Protein AF-A0AAW9HP82-F1 (afdb_monomer_lite)

Foldseek 3Di:
DKDKDKAAADPVRQQDQLPDDLVVPPDQDDPNFGWPDWDQADPVPRHGPSGIKIDGPFKIKTWHRDPPDRIIMIIMDGNVDPVD

Secondary structure (DSSP, 8-state):
-EEEEEEE--HHHHHHHTT--GGG----EETTEE--EEEEE-TTT--EEEEEEEE-SSEEEEEEE-SSSSEEEEEEEESS-S--

Organism: NCBI:txid190146

InterPro domains:
  IPR005843 Alpha-D-phosphohexomutase, C-terminal [PF00408] (44-78)
  IPR036900 Alpha-D-phosphohexomutase, C-terminal domain superfamily [SSF55957] (4-79)

Radius of gyration: 12.92 Å; chains: 1; bounding box: 28×26×30 Å

Structure (mmCIF, N/CA/C/O backbone):
data_AF-A0AAW9HP82-F1
#
_entry.id   AF-A0AAW9HP82-F1
#
loop_
_atom_site.group_PDB
_atom_site.id
_atom_site.type_symbol
_atom_site.label_atom_id
_atom_site.label_alt_id
_atom_site.label_comp_id
_atom_site.label_asym_id
_atom_site.label_entity_id
_atom_site.label_seq_id
_atom_site.pdbx_PDB_ins_code
_atom_site.Cartn_x
_atom_site.Cartn_y
_atom_site.Cartn_z
_atom_site.occupancy
_atom_site.B_iso_or_equiv
_atom_site.auth_seq_id
_atom_site.auth_comp_id
_atom_site.auth_asym_id
_atom_site.auth_atom_id
_atom_site.pdbx_PDB_model_num
ATOM 1 N N . ALA A 1 1 ? 6.954 6.731 -11.370 1.00 92.25 1 ALA A N 1
ATOM 2 C CA . ALA A 1 1 ? 7.080 7.954 -10.564 1.00 92.25 1 ALA A CA 1
ATOM 3 C C . ALA A 1 1 ? 6.434 7.734 -9.202 1.00 92.25 1 ALA A C 1
ATOM 5 O O . ALA A 1 1 ? 5.727 6.747 -9.039 1.00 92.25 1 ALA A O 1
ATOM 6 N N . TYR A 1 2 ? 6.680 8.622 -8.239 1.00 97.50 2 TYR A N 1
ATOM 7 C CA . TYR A 1 2 ? 6.052 8.577 -6.917 1.00 97.50 2 TYR A CA 1
ATOM 8 C C . TYR A 1 2 ? 4.795 9.457 -6.864 1.00 97.50 2 TYR A C 1
ATOM 10 O O . TYR A 1 2 ? 4.794 10.564 -7.407 1.00 97.50 2 TYR A O 1
ATOM 18 N N . ALA A 1 3 ? 3.758 8.997 -6.164 1.00 97.25 3 ALA A N 1
ATOM 19 C CA . ALA A 1 3 ? 2.535 9.747 -5.906 1.00 97.25 3 ALA A CA 1
ATOM 20 C C . ALA A 1 3 ? 1.982 9.487 -4.495 1.00 97.25 3 ALA A C 1
ATOM 22 O O . ALA A 1 3 ? 2.179 8.423 -3.902 1.00 97.25 3 ALA A O 1
ATOM 23 N N . ARG A 1 4 ? 1.241 10.470 -3.968 1.00 97.69 4 ARG A N 1
ATOM 24 C CA . ARG A 1 4 ? 0.465 10.343 -2.730 1.00 97.69 4 ARG A CA 1
ATOM 25 C C . ARG A 1 4 ? -0.954 10.848 -2.948 1.00 97.69 4 ARG A C 1
ATOM 27 O O . ARG A 1 4 ? -1.131 11.955 -3.449 1.00 97.69 4 ARG A O 1
ATOM 34 N N . ILE A 1 5 ? -1.936 10.063 -2.522 1.00 96.81 5 ILE A N 1
ATOM 35 C CA . ILE A 1 5 ? -3.360 10.394 -2.600 1.00 96.81 5 ILE A CA 1
ATOM 36 C C . ILE A 1 5 ? -3.975 10.235 -1.213 1.00 96.81 5 ILE A C 1
ATOM 38 O O . ILE A 1 5 ? -3.698 9.257 -0.521 1.00 96.81 5 ILE A O 1
ATOM 42 N N . ASP A 1 6 ? -4.835 11.175 -0.840 1.00 97.38 6 ASP A N 1
ATOM 43 C CA . ASP A 1 6 ? -5.678 11.066 0.345 1.00 97.38 6 ASP A CA 1
ATOM 44 C C . ASP A 1 6 ? -7.111 10.780 -0.129 1.00 97.38 6 ASP A C 1
ATOM 46 O O . ASP A 1 6 ? -7.630 11.471 -1.007 1.00 97.38 6 ASP A O 1
ATOM 50 N N . ALA A 1 7 ? -7.740 9.742 0.418 1.00 96.19 7 ALA A N 1
ATOM 51 C CA . ALA A 1 7 ? -9.082 9.310 0.040 1.00 96.19 7 ALA A CA 1
ATOM 52 C C . ALA A 1 7 ? -10.002 9.297 1.273 1.00 96.19 7 ALA A C 1
ATOM 54 O O . ALA A 1 7 ? -9.572 8.825 2.331 1.00 96.19 7 ALA A O 1
ATOM 55 N N . PRO A 1 8 ? -11.249 9.800 1.173 1.00 98.00 8 PRO A N 1
ATOM 56 C CA . PRO A 1 8 ? -12.201 9.778 2.281 1.00 98.00 8 PRO A CA 1
ATOM 57 C C . PRO A 1 8 ? -12.397 8.369 2.842 1.00 98.00 8 PRO A C 1
ATOM 59 O O . PRO A 1 8 ? -12.476 7.404 2.083 1.00 98.00 8 PRO A O 1
ATOM 62 N N . ALA A 1 9 ? -12.480 8.258 4.166 1.00 97.44 9 ALA A N 1
ATOM 63 C CA . ALA A 1 9 ? -12.824 7.012 4.838 1.00 97.44 9 ALA A CA 1
ATOM 64 C C . ALA A 1 9 ? -13.514 7.272 6.175 1.00 97.44 9 ALA A C 1
ATOM 66 O O . ALA A 1 9 ? -13.050 8.054 7.007 1.00 97.44 9 ALA A O 1
ATOM 67 N N . THR A 1 10 ? -14.593 6.536 6.401 1.00 98.00 10 THR A N 1
ATOM 68 C CA . THR A 1 10 ? -15.286 6.446 7.686 1.00 98.00 10 THR A CA 1
ATOM 69 C C . THR A 1 10 ? -14.377 5.864 8.771 1.00 98.00 10 THR A C 1
ATOM 71 O O . THR A 1 10 ? -13.354 5.221 8.505 1.00 98.00 10 THR A O 1
ATOM 74 N N . LYS A 1 11 ? -14.764 6.047 10.037 1.00 96.12 11 LYS A N 1
ATOM 75 C CA . LYS A 1 11 ? -14.035 5.475 11.180 1.00 96.12 11 LYS A CA 1
ATOM 76 C C . LYS A 1 11 ? -13.963 3.951 11.095 1.00 96.12 11 LYS A C 1
ATOM 78 O O . LYS A 1 11 ? -12.923 3.367 11.401 1.00 96.12 11 LYS A O 1
ATOM 83 N N . GLU A 1 12 ? -15.038 3.318 10.643 1.00 96.81 12 GLU A N 1
ATOM 84 C CA . GLU A 1 12 ? -15.150 1.877 10.453 1.00 96.81 12 GLU A CA 1
ATOM 85 C C . GLU A 1 12 ? -1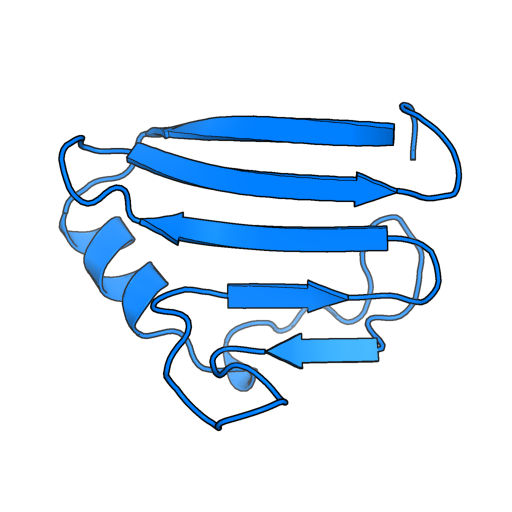4.203 1.383 9.354 1.00 96.81 12 GLU A C 1
ATOM 87 O O . GLU A 1 12 ? -13.496 0.395 9.554 1.00 96.81 12 GLU A O 1
ATOM 92 N N . GLU A 1 13 ? -14.132 2.079 8.216 1.00 97.50 13 GLU A N 1
ATOM 93 C CA . GLU A 1 13 ? -13.195 1.759 7.130 1.00 97.50 13 GLU A CA 1
ATOM 94 C C . GLU A 1 13 ? -11.741 1.925 7.574 1.00 97.50 13 GLU A C 1
ATOM 96 O O . GLU A 1 13 ? -10.922 1.035 7.341 1.00 97.50 13 GLU A O 1
ATOM 101 N N . LYS A 1 14 ? -11.419 3.005 8.295 1.00 97.56 14 LYS A N 1
ATOM 102 C CA . LYS A 1 14 ? -10.078 3.225 8.860 1.00 97.56 14 LYS A CA 1
ATOM 103 C C . LYS A 1 14 ? -9.682 2.124 9.843 1.00 97.56 14 LYS A C 1
ATOM 105 O O . LYS A 1 14 ? -8.551 1.637 9.800 1.00 97.56 14 LYS A O 1
ATOM 110 N N . ALA A 1 15 ? -10.605 1.713 10.713 1.00 96.12 15 ALA A N 1
ATOM 111 C CA . ALA A 1 15 ? -10.373 0.640 11.673 1.00 96.12 15 ALA A CA 1
ATOM 112 C C . ALA A 1 15 ? -10.165 -0.718 10.987 1.00 96.12 15 ALA A C 1
ATOM 114 O O . ALA A 1 15 ? -9.315 -1.490 11.427 1.00 96.12 15 ALA A O 1
ATOM 115 N N . LYS A 1 16 ? -10.908 -1.002 9.907 1.00 96.81 16 LYS A N 1
ATOM 116 C CA . LYS A 1 16 ? -10.710 -2.203 9.082 1.00 96.81 16 LYS A CA 1
ATOM 117 C C . LYS A 1 16 ? -9.359 -2.177 8.373 1.00 96.81 16 LYS A C 1
ATOM 119 O O . LYS A 1 16 ? -8.616 -3.145 8.479 1.00 96.81 16 LYS A O 1
ATOM 124 N N . LEU A 1 17 ? -9.007 -1.062 7.729 1.00 96.75 17 LEU A N 1
ATOM 125 C CA . LEU A 1 17 ? -7.727 -0.899 7.033 1.00 96.75 17 LEU A CA 1
ATOM 126 C C . LEU A 1 17 ? -6.533 -1.145 7.966 1.00 96.75 17 LEU A C 1
ATOM 128 O O . LEU A 1 17 ? -5.589 -1.835 7.594 1.00 96.75 17 LEU A O 1
ATOM 132 N N . GLY A 1 18 ? -6.590 -0.628 9.196 1.00 95.12 18 GLY A N 1
ATOM 133 C CA . GLY A 1 18 ? -5.535 -0.830 10.192 1.00 95.12 18 GLY A CA 1
ATOM 134 C C . GLY A 1 18 ? -5.395 -2.268 10.711 1.00 95.12 18 GLY A C 1
ATOM 135 O O . GLY A 1 18 ? -4.418 -2.551 11.400 1.00 95.12 18 GLY A O 1
ATOM 136 N N . LYS A 1 19 ? -6.350 -3.157 10.407 1.00 95.69 19 LYS A N 1
ATOM 137 C CA . LYS A 1 19 ? -6.420 -4.549 10.887 1.00 95.69 19 LYS A CA 1
ATOM 138 C C . LYS A 1 19 ? -6.397 -5.585 9.761 1.00 95.69 19 LYS A C 1
ATOM 140 O O . LYS A 1 19 ? -6.698 -6.748 10.020 1.00 95.69 19 LYS A O 1
ATOM 145 N N . LEU A 1 20 ? -6.090 -5.174 8.530 1.00 96.44 20 LEU A N 1
ATOM 146 C CA . LEU A 1 20 ? -5.995 -6.108 7.413 1.00 96.44 20 LEU A CA 1
ATOM 147 C C . LEU A 1 20 ? -4.953 -7.193 7.686 1.00 96.44 20 LEU A C 1
ATOM 149 O O . LEU A 1 20 ? -3.940 -6.968 8.350 1.00 96.44 20 LEU A O 1
ATOM 153 N N . SER A 1 21 ? -5.204 -8.355 7.103 1.00 96.69 21 SER A N 1
ATOM 154 C CA . SER A 1 21 ? -4.266 -9.452 6.946 1.00 96.69 21 SER A CA 1
ATOM 155 C C . SER A 1 21 ? -3.834 -9.566 5.476 1.00 96.69 21 SER A C 1
ATOM 157 O O . SER A 1 21 ? -4.552 -9.119 4.577 1.00 96.69 21 SER A O 1
ATOM 159 N N . PRO A 1 22 ? -2.692 -10.209 5.174 1.00 96.88 22 PRO A N 1
ATOM 160 C CA . PRO A 1 22 ? -2.287 -10.453 3.789 1.00 96.88 22 PRO A CA 1
ATOM 161 C C . PRO A 1 22 ? -3.322 -11.248 2.976 1.00 96.88 22 PRO A C 1
ATOM 163 O O . PRO A 1 22 ? -3.412 -11.069 1.763 1.00 96.88 22 PRO A O 1
ATOM 166 N N . ALA A 1 23 ? -4.109 -12.109 3.635 1.00 97.06 23 ALA A N 1
ATOM 167 C CA . ALA A 1 23 ? -5.126 -12.943 2.996 1.00 97.06 23 ALA A CA 1
ATOM 168 C C . ALA A 1 23 ? -6.346 -12.146 2.505 1.00 97.06 23 ALA A C 1
ATOM 170 O O . ALA A 1 23 ? -7.023 -12.590 1.580 1.00 97.06 23 ALA A O 1
ATOM 171 N N . ASP A 1 24 ? -6.595 -10.958 3.065 1.00 96.75 24 ASP A N 1
ATOM 172 C CA . ASP A 1 24 ? -7.687 -10.079 2.627 1.00 96.75 24 ASP A CA 1
ATOM 173 C C . ASP A 1 24 ? -7.433 -9.488 1.230 1.00 96.75 24 ASP A C 1
ATOM 175 O O . ASP A 1 24 ? -8.356 -9.033 0.555 1.00 96.75 24 ASP A O 1
ATOM 179 N N . VAL A 1 25 ? -6.181 -9.514 0.759 1.00 96.81 25 VAL A N 1
ATOM 180 C CA . VAL A 1 25 ? -5.823 -9.117 -0.603 1.00 96.81 25 VAL A CA 1
ATOM 181 C C . VAL A 1 25 ? -5.896 -10.345 -1.502 1.00 96.81 25 VAL A C 1
ATOM 183 O O . VAL A 1 25 ? -4.944 -11.119 -1.601 1.00 96.81 25 VAL A O 1
ATOM 186 N N . THR A 1 26 ? -7.010 -10.516 -2.204 1.00 97.81 26 THR A N 1
ATOM 187 C CA . THR A 1 26 ? -7.203 -11.632 -3.147 1.00 97.81 26 THR A CA 1
ATOM 188 C C . THR A 1 26 ? -6.560 -11.392 -4.512 1.00 97.81 26 THR A C 1
ATOM 190 O O . THR A 1 26 ? -6.319 -12.348 -5.244 1.00 97.81 26 THR A O 1
ATOM 193 N N . ALA A 1 27 ? -6.229 -10.138 -4.840 1.00 98.00 27 ALA A N 1
ATOM 194 C CA . ALA A 1 27 ? -5.556 -9.790 -6.085 1.00 98.00 27 ALA A CA 1
ATOM 195 C C . ALA A 1 27 ? -4.215 -10.529 -6.225 1.00 98.00 27 ALA A C 1
ATOM 197 O O . ALA A 1 27 ? -3.489 -10.734 -5.244 1.00 98.00 27 ALA A O 1
ATOM 198 N N . THR A 1 28 ? -3.890 -10.913 -7.455 1.00 98.19 28 THR A N 1
A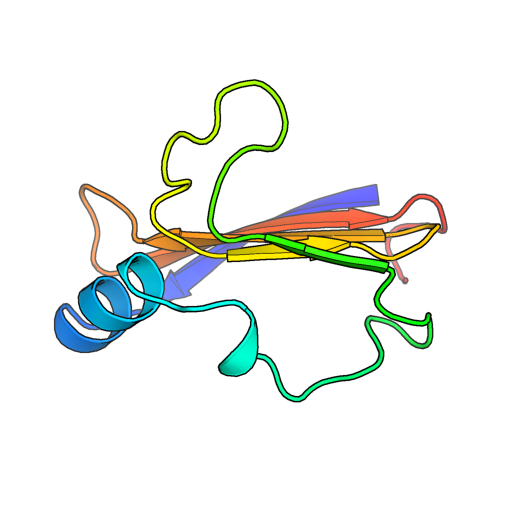TOM 199 C CA . THR A 1 28 ? -2.629 -11.574 -7.818 1.00 98.19 28 THR A CA 1
ATOM 200 C C . THR A 1 28 ? -1.687 -10.651 -8.583 1.00 98.19 28 THR A C 1
ATOM 202 O O . THR A 1 28 ? -0.497 -10.937 -8.655 1.00 98.19 28 THR A O 1
ATOM 205 N N . GLU A 1 29 ? -2.200 -9.537 -9.104 1.00 98.44 29 GLU A N 1
ATOM 206 C CA . GLU A 1 29 ? -1.461 -8.571 -9.914 1.00 98.44 29 GLU A CA 1
ATOM 207 C C . GLU A 1 29 ? -1.737 -7.132 -9.457 1.00 98.44 29 GLU A C 1
ATOM 209 O O . GLU A 1 29 ? -2.796 -6.828 -8.900 1.00 98.44 29 GLU A O 1
ATOM 214 N N . LEU A 1 30 ? -0.778 -6.245 -9.716 1.00 98.19 30 LEU A N 1
ATOM 215 C CA . LEU A 1 30 ? -0.862 -4.799 -9.536 1.00 98.19 30 LEU A CA 1
ATOM 216 C C . LEU A 1 30 ? -0.240 -4.139 -10.771 1.00 98.19 30 LEU A C 1
ATOM 218 O O . LEU A 1 30 ? 0.890 -4.457 -11.120 1.00 98.19 30 LEU A O 1
ATOM 222 N N . ALA A 1 31 ? -0.981 -3.247 -11.436 1.00 97.06 31 ALA A N 1
ATOM 223 C CA . ALA A 1 31 ? -0.548 -2.584 -12.677 1.00 97.06 31 ALA A CA 1
ATOM 224 C C . ALA A 1 31 ? -0.092 -3.558 -13.796 1.00 97.06 31 ALA A C 1
ATOM 226 O O . ALA A 1 31 ? 0.753 -3.230 -14.622 1.00 97.06 31 ALA A O 1
ATOM 227 N N . GLY A 1 32 ? -0.674 -4.765 -13.839 1.00 97.69 32 GLY A N 1
ATOM 228 C CA . GLY A 1 32 ? -0.315 -5.811 -14.807 1.00 97.69 32 GLY A CA 1
ATOM 229 C C . GLY A 1 32 ? 0.949 -6.601 -14.453 1.00 97.69 32 GLY A C 1
ATOM 230 O O . GLY A 1 32 ? 1.427 -7.380 -15.275 1.00 97.69 32 GLY A O 1
ATOM 231 N N . GLU A 1 33 ? 1.496 -6.419 -13.248 1.00 98.44 33 GLU A N 1
ATOM 232 C CA . GLU A 1 33 ? 2.654 -7.160 -12.752 1.00 98.44 33 GLU A CA 1
ATOM 233 C C . GLU A 1 33 ? 2.265 -8.097 -11.598 1.00 98.44 33 GLU A C 1
ATOM 235 O O . GLU A 1 33 ? 1.458 -7.708 -10.746 1.00 98.44 33 GLU A O 1
ATOM 240 N N . PRO A 1 34 ? 2.846 -9.310 -11.508 1.00 98.69 34 PRO A N 1
ATOM 241 C CA . PRO A 1 34 ? 2.601 -10.215 -10.391 1.00 98.69 34 PRO A CA 1
ATOM 242 C C . PRO A 1 34 ? 2.952 -9.580 -9.044 1.00 98.69 34 PRO A C 1
ATOM 244 O O . PRO A 1 34 ? 4.030 -9.007 -8.860 1.00 98.69 34 PRO A O 1
ATOM 247 N N . ILE A 1 35 ? 2.055 -9.726 -8.071 1.00 98.81 35 ILE A N 1
ATOM 248 C CA . ILE A 1 35 ? 2.309 -9.294 -6.697 1.00 98.81 35 ILE A CA 1
ATOM 249 C C . ILE A 1 35 ? 3.376 -10.200 -6.076 1.00 98.81 35 ILE A C 1
ATOM 251 O O . ILE A 1 35 ? 3.198 -11.412 -5.972 1.00 98.81 35 ILE A O 1
ATOM 255 N N . THR A 1 36 ? 4.463 -9.591 -5.608 1.00 98.62 36 THR A N 1
ATOM 256 C CA . THR A 1 36 ? 5.594 -10.268 -4.962 1.00 98.62 36 THR A CA 1
ATOM 257 C C . THR A 1 36 ? 5.457 -10.314 -3.443 1.00 98.62 36 THR A C 1
ATOM 259 O O . THR A 1 36 ? 5.952 -11.247 -2.814 1.00 98.62 36 THR A O 1
ATOM 262 N N . ALA A 1 37 ? 4.760 -9.346 -2.833 1.00 98.25 37 ALA A N 1
ATOM 263 C CA . ALA A 1 37 ? 4.476 -9.360 -1.400 1.00 98.25 37 ALA A CA 1
ATOM 264 C C . ALA A 1 37 ? 3.196 -8.598 -1.028 1.00 98.25 37 ALA A C 1
ATOM 266 O O . ALA A 1 37 ? 2.830 -7.596 -1.647 1.00 98.25 37 ALA A O 1
ATOM 267 N N . LYS A 1 38 ? 2.550 -9.068 0.045 1.00 98.56 38 LYS A N 1
ATOM 268 C CA . LYS A 1 38 ? 1.404 -8.450 0.729 1.00 98.56 38 LYS A CA 1
ATOM 269 C C . LYS A 1 38 ? 1.777 -8.322 2.203 1.00 98.56 38 LYS A C 1
ATOM 271 O O . LYS A 1 38 ? 1.864 -9.322 2.909 1.00 98.56 38 LYS A O 1
ATOM 276 N N . LEU A 1 39 ? 2.073 -7.108 2.647 1.00 98.44 39 LEU A N 1
ATOM 277 C CA . LEU A 1 39 ? 2.713 -6.835 3.930 1.00 98.44 39 LEU A CA 1
ATOM 278 C C . LEU A 1 39 ? 1.783 -6.024 4.828 1.00 98.44 39 LEU A C 1
ATOM 280 O O . LEU A 1 39 ? 1.319 -4.951 4.447 1.00 98.44 39 LEU A O 1
ATOM 284 N N . VAL A 1 40 ? 1.569 -6.516 6.044 1.00 98.19 40 VAL A N 1
ATOM 285 C CA . VAL A 1 40 ? 0.870 -5.795 7.128 1.00 98.19 40 VAL A CA 1
ATOM 286 C C . VAL A 1 40 ? 1.806 -5.500 8.309 1.00 98.19 40 VAL A C 1
ATOM 288 O O . VAL A 1 40 ? 1.479 -4.727 9.208 1.00 98.19 40 VAL A O 1
ATOM 291 N N . GLU A 1 41 ? 3.023 -6.042 8.247 1.00 97.94 41 GLU A N 1
ATOM 292 C CA . GLU A 1 41 ? 4.140 -5.822 9.161 1.00 97.94 41 GLU A CA 1
ATOM 293 C C . GLU A 1 41 ? 5.384 -5.418 8.365 1.00 97.94 41 GLU A C 1
ATOM 295 O O . GLU A 1 41 ? 5.557 -5.799 7.203 1.00 97.94 41 GLU A O 1
ATOM 300 N N . ALA A 1 42 ? 6.257 -4.624 8.979 1.00 96.06 42 ALA A N 1
ATOM 301 C CA . ALA A 1 42 ? 7.502 -4.196 8.364 1.00 96.06 42 ALA A CA 1
ATOM 302 C C . ALA A 1 42 ? 8.541 -5.341 8.383 1.00 96.06 42 ALA A C 1
ATOM 304 O O . ALA A 1 42 ? 8.864 -5.841 9.461 1.00 96.06 42 ALA A O 1
ATOM 305 N N . PRO A 1 43 ? 9.146 -5.720 7.238 1.00 94.62 43 PRO A N 1
ATOM 306 C CA . PRO A 1 43 ? 10.067 -6.863 7.168 1.00 94.62 43 PRO A CA 1
ATOM 307 C C . PRO A 1 43 ? 11.323 -6.755 8.044 1.00 94.62 43 PRO A C 1
ATOM 309 O O . PRO A 1 43 ? 11.916 -7.770 8.383 1.00 94.62 43 PRO A O 1
ATOM 312 N N . GLY A 1 44 ? 11.753 -5.538 8.393 1.00 96.69 44 GLY A N 1
ATOM 313 C CA . GLY A 1 44 ? 12.985 -5.325 9.159 1.00 96.69 44 GLY A CA 1
ATOM 314 C C . GLY A 1 44 ? 12.846 -5.529 10.670 1.00 96.69 44 GLY A C 1
ATOM 315 O O . GLY A 1 44 ? 13.850 -5.745 11.340 1.00 96.69 44 GLY A O 1
ATOM 316 N N . ASN A 1 45 ? 11.635 -5.421 11.225 1.00 97.12 45 ASN A N 1
ATOM 317 C CA . ASN A 1 45 ? 11.420 -5.471 12.677 1.00 97.12 45 ASN A CA 1
ATOM 318 C C . ASN A 1 45 ? 10.087 -6.102 13.107 1.00 97.12 45 ASN A C 1
ATOM 320 O O . ASN A 1 45 ? 9.784 -6.092 14.297 1.00 97.12 45 ASN A O 1
ATOM 324 N N . HIS A 1 46 ? 9.284 -6.604 12.167 1.00 95.56 46 HIS A N 1
ATOM 325 C CA . HIS A 1 46 ? 7.971 -7.211 12.410 1.00 95.56 46 HIS A CA 1
ATOM 326 C C . HIS A 1 46 ? 6.961 -6.298 13.124 1.00 95.56 46 HIS A C 1
ATOM 328 O O . HIS A 1 46 ? 5.943 -6.754 13.635 1.00 95.56 46 HIS A O 1
ATOM 334 N N . ALA A 1 47 ? 7.206 -4.985 13.156 1.00 97.38 47 ALA A N 1
ATOM 335 C CA . ALA A 1 47 ? 6.236 -4.047 13.695 1.00 97.38 47 ALA A CA 1
ATOM 336 C C . ALA A 1 47 ? 5.050 -3.916 12.731 1.00 97.38 47 ALA A C 1
ATOM 338 O O . ALA A 1 47 ? 5.239 -3.791 11.516 1.00 97.38 47 ALA A O 1
ATOM 339 N N . ALA A 1 48 ? 3.831 -3.883 13.272 1.00 96.31 48 ALA A N 1
ATOM 340 C CA . ALA A 1 48 ? 2.632 -3.644 12.480 1.00 96.31 48 ALA A CA 1
ATOM 341 C C . ALA A 1 48 ? 2.733 -2.305 11.729 1.00 96.31 48 ALA A C 1
ATOM 343 O O . ALA A 1 48 ? 3.008 -1.256 12.316 1.00 96.31 48 ALA A O 1
ATOM 344 N N . ILE A 1 49 ? 2.454 -2.324 10.426 1.00 95.56 49 ILE A N 1
ATOM 345 C CA . ILE A 1 49 ? 2.406 -1.115 9.588 1.00 95.56 49 ILE A CA 1
ATOM 346 C C . ILE A 1 49 ? 1.191 -0.250 9.976 1.00 95.56 49 ILE A C 1
ATOM 348 O O . ILE A 1 49 ? 1.195 0.976 9.794 1.00 95.56 49 ILE A O 1
ATOM 352 N N . GLY A 1 50 ? 0.152 -0.887 10.529 1.00 95.88 50 GLY A N 1
ATOM 353 C CA . GLY A 1 50 ? -1.149 -0.270 10.775 1.00 95.88 50 GLY A CA 1
ATOM 354 C C . GLY A 1 50 ? -1.846 0.052 9.457 1.00 95.88 50 GLY A C 1
ATOM 355 O O . GLY A 1 50 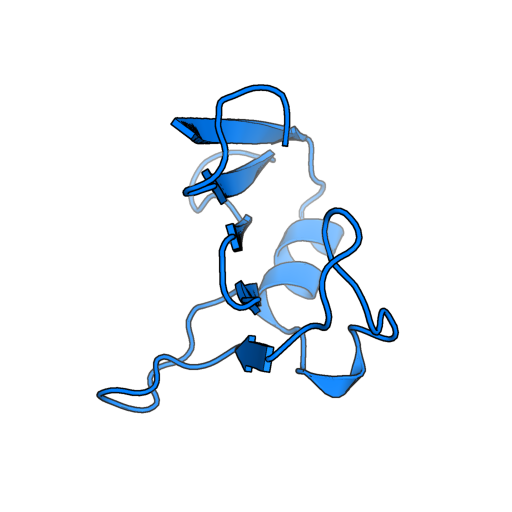? -2.303 1.172 9.262 1.00 95.88 50 GLY A O 1
ATOM 356 N N . GLY A 1 51 ? -1.829 -0.893 8.519 1.00 96.88 51 GLY A N 1
ATOM 357 C CA . GLY A 1 51 ? -2.284 -0.728 7.144 1.00 96.88 51 GLY A CA 1
ATOM 358 C C . GLY A 1 51 ? -1.793 -1.880 6.272 1.00 96.88 51 GLY A C 1
ATOM 359 O O . GLY A 1 51 ? -1.485 -2.959 6.775 1.00 96.88 51 GLY A O 1
ATOM 360 N N . LEU A 1 52 ? -1.667 -1.625 4.973 1.00 98.25 52 LEU A N 1
ATOM 361 C CA . LEU A 1 52 ? -1.240 -2.606 3.978 1.00 98.25 52 LEU A CA 1
ATOM 362 C C . LEU A 1 52 ? -0.153 -2.011 3.082 1.00 98.25 52 LEU A C 1
ATOM 364 O O . LEU A 1 52 ? -0.246 -0.851 2.689 1.00 98.25 52 LEU A O 1
ATOM 368 N N . LYS A 1 53 ? 0.834 -2.820 2.702 1.00 98.56 53 LYS A N 1
ATOM 369 C CA . LYS A 1 53 ? 1.743 -2.557 1.585 1.00 98.56 53 LYS A CA 1
ATOM 370 C C . LYS A 1 53 ? 1.708 -3.728 0.606 1.00 98.56 53 LYS A C 1
ATOM 372 O O . LYS A 1 53 ? 1.805 -4.879 1.019 1.00 98.56 53 LYS A O 1
ATOM 377 N N . VAL A 1 54 ? 1.600 -3.432 -0.682 1.00 98.69 54 VAL A N 1
ATOM 378 C CA . VAL A 1 54 ? 1.662 -4.415 -1.769 1.00 98.69 54 VAL A CA 1
ATOM 379 C C . VAL A 1 54 ? 2.811 -4.043 -2.689 1.00 98.69 54 VAL A C 1
ATOM 381 O O . VAL A 1 54 ? 2.989 -2.868 -3.011 1.00 98.69 54 VAL A O 1
ATOM 384 N N . THR A 1 55 ? 3.600 -5.034 -3.090 1.00 98.69 55 THR A N 1
ATOM 385 C CA . THR A 1 55 ? 4.751 -4.847 -3.977 1.00 98.69 55 THR A CA 1
ATOM 386 C C . THR A 1 55 ? 4.666 -5.765 -5.184 1.00 98.69 55 THR A C 1
ATOM 388 O O . THR A 1 55 ? 4.1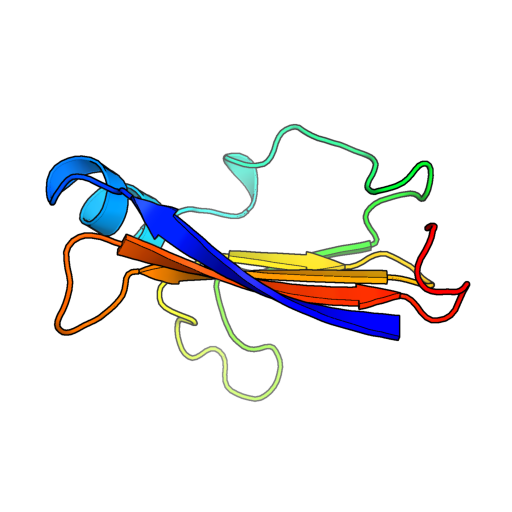07 -6.857 -5.109 1.00 98.69 55 THR A O 1
ATOM 391 N N . THR A 1 56 ? 5.268 -5.320 -6.275 1.00 98.75 56 THR A N 1
ATOM 392 C CA . THR A 1 56 ? 5.617 -6.097 -7.469 1.00 98.75 56 THR A CA 1
ATOM 393 C C . THR A 1 56 ? 7.128 -5.963 -7.683 1.00 98.75 56 THR A C 1
ATOM 395 O O . THR A 1 56 ? 7.842 -5.533 -6.772 1.00 98.75 56 THR A O 1
ATOM 398 N N . GLU A 1 57 ? 7.635 -6.345 -8.853 1.00 98.31 57 GLU A N 1
ATOM 399 C CA . GLU A 1 57 ? 9.020 -6.065 -9.234 1.00 98.31 57 GLU A CA 1
ATOM 400 C C . GLU A 1 57 ? 9.262 -4.564 -9.455 1.00 98.31 57 GLU A C 1
ATOM 402 O O . GLU A 1 57 ? 10.235 -4.026 -8.926 1.00 98.31 57 GLU A O 1
ATOM 407 N N . ASN A 1 58 ? 8.365 -3.871 -10.171 1.00 98.38 58 ASN A N 1
ATOM 408 C CA . ASN A 1 58 ? 8.596 -2.489 -10.598 1.00 98.38 58 ASN A CA 1
ATOM 409 C C . ASN A 1 58 ? 7.671 -1.456 -9.950 1.00 98.38 58 ASN A C 1
ATOM 411 O O . ASN A 1 58 ? 7.791 -0.268 -10.246 1.00 98.38 58 ASN A O 1
ATOM 415 N N . ALA A 1 59 ? 6.760 -1.853 -9.068 1.00 98.50 59 ALA A N 1
ATOM 416 C CA . ALA A 1 59 ? 5.852 -0.923 -8.411 1.00 98.50 59 ALA A CA 1
ATOM 417 C C . ALA A 1 59 ? 5.449 -1.368 -7.005 1.00 98.50 59 ALA A C 1
ATOM 419 O O . ALA A 1 59 ? 5.455 -2.552 -6.657 1.00 98.50 59 ALA A O 1
ATOM 420 N N . TRP A 1 60 ? 5.037 -0.409 -6.186 1.00 98.69 60 TRP A N 1
ATOM 421 C CA . TRP A 1 60 ? 4.421 -0.680 -4.896 1.00 98.69 60 TRP A CA 1
ATOM 422 C C . TRP A 1 60 ? 3.368 0.366 -4.552 1.00 98.69 60 TRP A C 1
ATOM 424 O O . TRP A 1 60 ? 3.441 1.514 -4.991 1.00 98.69 60 TRP A O 1
ATOM 434 N N . PHE A 1 61 ? 2.423 -0.016 -3.694 1.00 98.56 61 PHE A N 1
ATOM 435 C CA . PHE A 1 61 ? 1.620 0.949 -2.950 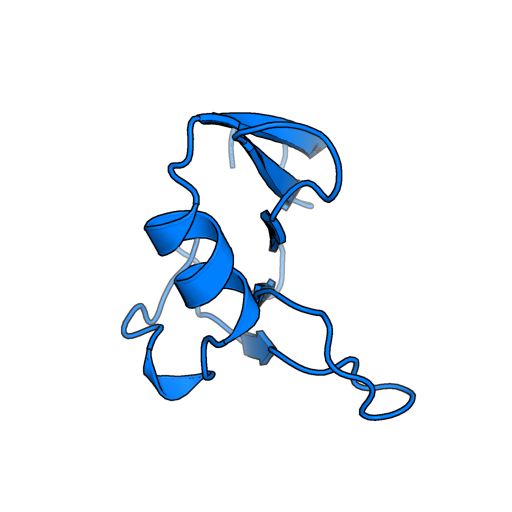1.00 98.56 61 PHE A CA 1
ATOM 436 C C . PHE A 1 61 ? 1.535 0.575 -1.469 1.00 98.56 61 PHE A C 1
ATOM 438 O O . PHE A 1 61 ? 1.673 -0.589 -1.091 1.00 98.56 61 PHE A O 1
ATOM 445 N N . ALA A 1 62 ? 1.307 1.570 -0.620 1.00 98.44 62 ALA A N 1
ATOM 446 C CA . ALA A 1 62 ? 0.994 1.402 0.788 1.00 98.44 62 ALA A CA 1
ATOM 447 C C . ALA A 1 62 ? -0.219 2.255 1.162 1.00 98.44 62 ALA A C 1
ATOM 449 O O . ALA A 1 62 ? -0.261 3.441 0.849 1.00 98.44 62 ALA A O 1
ATOM 450 N N . ALA A 1 63 ? -1.183 1.661 1.860 1.00 98.12 63 ALA A N 1
ATOM 451 C CA . ALA A 1 63 ? -2.393 2.313 2.340 1.00 98.12 63 ALA A CA 1
ATOM 452 C C . ALA A 1 63 ? -2.416 2.317 3.873 1.00 98.12 63 ALA A C 1
ATOM 454 O O . ALA A 1 63 ? -2.276 1.264 4.503 1.00 98.12 63 ALA A O 1
ATOM 455 N N . ARG A 1 64 ? -2.588 3.495 4.483 1.00 97.62 64 ARG A N 1
ATOM 456 C CA . ARG A 1 64 ? -2.642 3.662 5.948 1.00 97.62 64 ARG A CA 1
ATOM 457 C C . ARG A 1 64 ? -3.757 4.630 6.356 1.00 97.62 64 ARG A C 1
ATOM 459 O O . ARG A 1 64 ? -3.913 5.663 5.705 1.00 97.62 64 ARG A O 1
ATOM 466 N N . PRO A 1 65 ? -4.514 4.355 7.431 1.00 97.62 65 PRO A N 1
ATOM 467 C CA . PRO A 1 65 ? -5.518 5.284 7.932 1.00 97.62 65 PRO A CA 1
ATOM 468 C C . PRO A 1 65 ? -4.845 6.552 8.479 1.00 97.62 65 PRO A C 1
ATOM 470 O O . PRO A 1 65 ? -3.809 6.479 9.143 1.00 97.62 65 PRO A O 1
ATOM 473 N N . SER A 1 66 ? -5.432 7.726 8.227 1.00 95.94 66 SER A N 1
ATOM 474 C CA . SER A 1 66 ? -4.963 8.971 8.843 1.00 95.94 66 SER A CA 1
ATOM 475 C C . SER A 1 66 ? -5.245 8.960 10.348 1.00 95.94 66 SER A C 1
ATOM 477 O O . SER A 1 66 ? -6.326 8.561 10.787 1.00 95.94 66 SER A O 1
ATOM 479 N N . GLY A 1 67 ? -4.287 9.415 11.157 1.00 93.19 67 GLY A N 1
ATOM 480 C CA . GLY A 1 67 ? -4.458 9.517 12.612 1.00 93.19 67 GLY A CA 1
ATOM 481 C C . GLY A 1 67 ? -5.349 10.684 13.051 1.00 93.19 67 GLY A C 1
ATOM 482 O O . GLY A 1 67 ? -5.860 10.667 14.165 1.00 93.19 67 GLY A O 1
ATOM 483 N N . THR A 1 68 ? -5.548 11.681 12.185 1.00 93.69 68 THR A N 1
ATOM 484 C CA . THR A 1 68 ? -6.166 12.971 12.543 1.00 93.69 68 THR A CA 1
ATOM 485 C C . THR A 1 68 ? -7.410 13.313 11.730 1.00 93.69 68 THR A C 1
ATOM 487 O O . THR A 1 68 ? -8.243 14.077 12.197 1.00 93.69 68 THR A O 1
ATOM 490 N N . GLU A 1 69 ? -7.547 12.761 10.526 1.00 95.06 69 GLU A N 1
ATOM 491 C CA . GLU A 1 69 ? -8.586 13.134 9.556 1.00 95.06 69 GLU A CA 1
ATOM 492 C C . GLU A 1 69 ? -9.399 11.904 9.137 1.00 95.06 69 GLU A C 1
ATOM 494 O O . GLU A 1 69 ? -8.884 10.784 9.190 1.00 95.06 69 GLU A O 1
ATOM 499 N N . ASP A 1 70 ? -10.637 12.083 8.673 1.00 96.38 70 ASP A N 1
ATOM 500 C CA . ASP A 1 70 ? -11.496 11.006 8.144 1.00 96.38 70 ASP A CA 1
ATOM 501 C C . ASP A 1 70 ? -11.122 10.641 6.693 1.00 96.38 70 ASP A C 1
ATOM 503 O O . ASP A 1 70 ? -11.918 10.685 5.755 1.00 96.38 70 ASP A O 1
ATOM 507 N N . VAL A 1 71 ? -9.843 10.302 6.522 1.00 97.62 71 VAL A N 1
ATOM 508 C CA . VAL A 1 71 ? -9.227 9.846 5.275 1.00 97.62 71 VAL A CA 1
ATOM 509 C C . VAL A 1 71 ? -8.276 8.680 5.549 1.00 97.62 71 VAL A C 1
ATOM 511 O O . VAL A 1 71 ? -7.804 8.472 6.675 1.00 97.62 71 VAL A O 1
ATOM 514 N N . TYR A 1 72 ? -7.925 7.947 4.501 1.00 98.06 72 TYR A N 1
ATOM 515 C CA . TYR A 1 72 ? -6.723 7.121 4.454 1.00 98.06 72 TYR A CA 1
ATOM 516 C C . TYR A 1 72 ? -5.786 7.631 3.361 1.00 98.06 72 TYR A C 1
ATOM 518 O O . TYR A 1 72 ? -6.208 8.296 2.416 1.00 98.06 72 TYR A O 1
ATOM 526 N N . LYS A 1 73 ? -4.496 7.354 3.526 1.00 98.19 73 LYS A N 1
ATOM 527 C CA . LYS A 1 73 ? -3.431 7.835 2.648 1.00 98.19 73 LYS A CA 1
ATOM 528 C C . LYS A 1 73 ? -2.878 6.666 1.860 1.00 98.19 73 LYS A C 1
ATOM 530 O O . LYS A 1 73 ? -2.536 5.640 2.455 1.00 98.19 73 LYS A O 1
ATOM 535 N N . ILE A 1 74 ? -2.784 6.838 0.550 1.00 98.12 74 ILE A N 1
ATOM 536 C CA . ILE A 1 74 ? -2.129 5.918 -0.369 1.00 98.12 74 ILE A CA 1
ATOM 537 C C . ILE A 1 74 ? -0.819 6.556 -0.809 1.00 98.12 74 ILE A C 1
ATOM 539 O O . ILE A 1 74 ? -0.792 7.677 -1.312 1.00 98.12 74 ILE A O 1
ATOM 543 N N . TYR A 1 75 ? 0.261 5.818 -0.619 1.00 98.25 75 TYR A N 1
ATOM 544 C CA . TYR A 1 75 ? 1.591 6.114 -1.127 1.00 98.25 75 TYR A CA 1
ATOM 545 C C . TYR A 1 75 ? 1.863 5.112 -2.235 1.00 98.25 75 TYR A C 1
ATOM 547 O O . TYR A 1 75 ? 1.677 3.922 -1.997 1.00 98.25 75 TYR A O 1
ATOM 555 N N . ALA A 1 76 ? 2.279 5.555 -3.411 1.00 98.31 76 ALA A N 1
ATOM 556 C CA . ALA A 1 76 ? 2.580 4.658 -4.515 1.00 98.31 76 ALA A CA 1
ATOM 557 C C . ALA A 1 76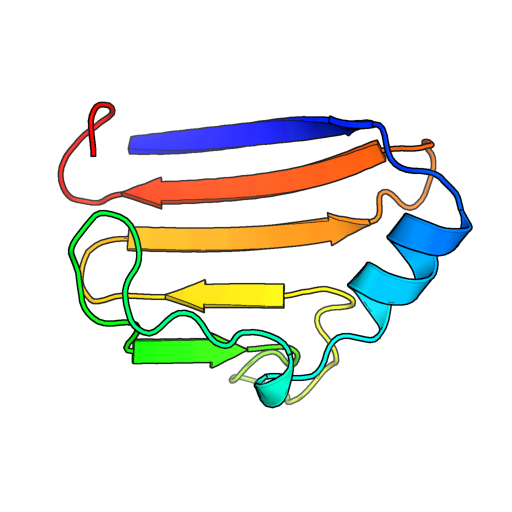 ? 3.836 5.107 -5.248 1.00 98.31 76 ALA A C 1
ATOM 559 O O . ALA A 1 76 ? 4.128 6.300 -5.340 1.00 98.31 76 ALA A O 1
ATOM 560 N N . GLU A 1 77 ? 4.566 4.145 -5.785 1.00 98.56 77 GLU A N 1
ATOM 561 C CA . GLU A 1 77 ? 5.711 4.402 -6.639 1.00 98.56 77 GLU A CA 1
ATOM 562 C C . GLU A 1 77 ? 5.817 3.326 -7.709 1.00 98.56 77 GLU A C 1
ATOM 564 O O . GLU A 1 77 ? 5.599 2.144 -7.450 1.00 98.56 77 GLU A O 1
ATOM 569 N N . SER A 1 78 ? 6.191 3.764 -8.903 1.00 98.25 78 SER A N 1
ATOM 570 C CA . SER A 1 78 ? 6.449 2.925 -10.065 1.00 98.25 78 SER A CA 1
ATOM 571 C C . SER A 1 78 ? 7.815 3.272 -10.652 1.00 98.25 78 SER A C 1
ATOM 573 O O . SER A 1 78 ? 8.148 4.444 -10.834 1.00 98.25 78 SER A O 1
ATOM 575 N N . PHE A 1 79 ? 8.616 2.270 -10.980 1.00 97.94 79 PHE A N 1
ATOM 576 C CA . PHE A 1 79 ? 9.903 2.432 -11.657 1.00 97.94 79 PHE A CA 1
ATOM 577 C C . PHE A 1 79 ? 9.737 2.535 -13.182 1.00 97.94 79 PHE A C 1
ATOM 579 O O . PHE A 1 79 ? 10.700 2.831 -13.885 1.00 97.94 79 PHE A O 1
ATOM 586 N N . ARG A 1 80 ? 8.513 2.349 -13.702 1.00 97.56 80 ARG A N 1
ATOM 587 C CA . ARG A 1 80 ? 8.205 2.340 -15.144 1.00 97.56 80 ARG A CA 1
ATOM 588 C C . ARG A 1 80 ? 7.631 3.649 -15.682 1.00 97.56 80 ARG A C 1
ATOM 590 O O . ARG A 1 80 ? 7.527 3.798 -16.893 1.00 97.56 80 ARG A O 1
ATOM 597 N N . GLY A 1 81 ? 7.300 4.600 -14.812 1.00 95.50 81 GLY A N 1
ATOM 598 C CA . GLY A 1 81 ? 6.845 5.936 -15.212 1.00 95.50 81 GLY A CA 1
ATOM 599 C C . GLY A 1 81 ? 5.653 6.433 -14.396 1.00 95.50 81 GLY A C 1
ATOM 600 O O . GLY A 1 81 ? 5.276 5.783 -13.423 1.00 95.50 81 GLY A O 1
ATOM 601 N N . PRO A 1 82 ? 5.132 7.635 -14.682 1.00 95.00 82 PRO A N 1
ATOM 602 C CA . PRO A 1 82 ? 3.880 8.138 -14.110 1.00 95.00 82 PRO A CA 1
ATOM 603 C C . PRO A 1 82 ? 2.611 7.415 -14.594 1.00 95.00 82 PRO A C 1
ATOM 605 O O . PRO A 1 82 ? 1.635 7.385 -13.855 1.00 95.00 82 PRO A O 1
ATOM 608 N N . GLU A 1 83 ? 2.605 6.878 -15.818 1.00 95.00 83 GLU A N 1
ATOM 609 C CA . GLU A 1 83 ? 1.431 6.242 -16.441 1.00 95.00 83 GLU A CA 1
ATOM 610 C C . GLU A 1 83 ? 1.185 4.802 -15.971 1.00 95.00 83 GLU A C 1
ATOM 612 O O . GLU A 1 83 ? 0.071 4.300 -16.110 1.00 95.00 83 GLU A O 1
ATOM 617 N N . HIS A 1 84 ? 2.232 4.146 -15.468 1.00 94.50 84 HIS A N 1
ATOM 618 C CA . HIS A 1 84 ? 2.210 2.781 -14.943 1.00 94.50 84 HIS A CA 1
ATOM 619 C C . HIS A 1 84 ? 1.911 2.776 -13.449 1.00 94.50 84 HIS A C 1
ATOM 621 O O . HIS A 1 84 ? 0.920 2.133 -13.044 1.00 94.50 84 HIS A O 1
#

pLDDT: mean 97.18, std 1.37, range [92.25, 98.81]

Sequence (84 aa):
AYARIDAPATKEEKAKLGKLSPADVTATELAGEPITAKLVEAPGNHAAIGGLKVTTENAWFAARPSGTEDVYKIYAESFRGPEH